Protein AF-Q31AA7-F1 (afdb_monomer_lite)

Radius of gyration: 17.92 Å; chains: 1; bounding box: 37×18×44 Å

Sequence (48 aa):
MLLQSFTNIIFFIMTPEAERFNGWAAMLGFVAAVGAYVTTGQIIPGWF

Organism: Prochlorococcus marinus (strain MIT 9312) (NCBI:txid74546)

Secondary structure (DSSP, 8-state):
-HHHHHHHHHHHHS-HHHHHHHHHHHHHHHHHHHHHHHHHS-SSTT--

Structure (mmCIF, N/CA/C/O backbone):
data_AF-Q31AA7-F1
#
_entry.id   AF-Q31AA7-F1
#
loop_
_atom_site.group_PDB
_atom_site.id
_atom_site.type_symbol
_atom_site.label_atom_id
_atom_site.label_alt_id
_atom_site.label_comp_id
_atom_site.label_asym_id
_atom_site.label_entity_id
_atom_site.label_seq_id
_atom_site.pdbx_PDB_ins_code
_atom_site.Cartn_x
_atom_site.Cartn_y
_atom_site.Cartn_z
_atom_site.occupancy
_atom_site.B_iso_or_equiv
_atom_site.auth_seq_id
_atom_site.auth_comp_id
_atom_site.auth_asym_id
_atom_site.auth_atom_id
_atom_site.pdbx_PDB_model_num
ATOM 1 N N . MET A 1 1 ? 23.332 3.058 -29.367 1.00 69.19 1 MET A N 1
ATOM 2 C CA . MET A 1 1 ? 22.484 1.912 -29.769 1.00 69.19 1 MET A CA 1
ATOM 3 C C . MET A 1 1 ? 21.950 1.129 -28.566 1.00 69.19 1 MET A C 1
ATOM 5 O O . MET A 1 1 ? 20.741 1.053 -28.425 1.00 69.19 1 MET A O 1
ATOM 9 N N . LEU A 1 2 ? 22.796 0.644 -27.643 1.00 72.69 2 LEU A N 1
ATOM 10 C CA . LEU A 1 2 ? 22.337 -0.057 -26.424 1.00 72.69 2 LEU A CA 1
ATOM 11 C C . LEU A 1 2 ? 21.517 0.824 -25.464 1.00 72.69 2 LEU A C 1
ATOM 13 O O . LEU A 1 2 ? 20.463 0.404 -25.002 1.00 72.69 2 LEU A O 1
ATOM 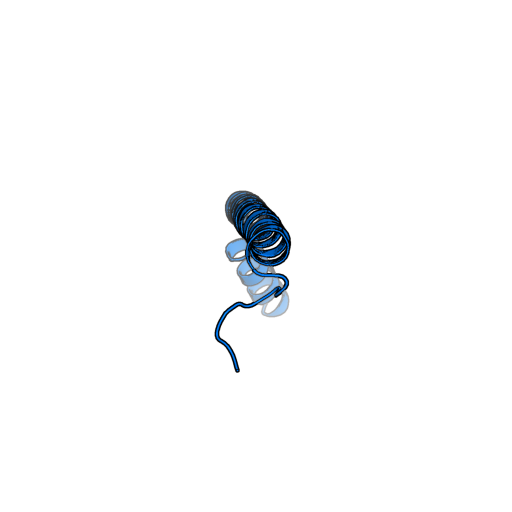17 N N . LEU A 1 3 ? 21.944 2.071 -25.232 1.00 74.50 3 LEU A N 1
ATOM 18 C CA . LEU A 1 3 ? 21.193 3.022 -24.400 1.00 74.50 3 LEU A CA 1
ATOM 19 C C . LEU A 1 3 ? 19.793 3.303 -24.968 1.00 74.50 3 LEU A C 1
ATOM 21 O O . LEU A 1 3 ? 18.812 3.325 -24.238 1.00 74.50 3 LEU A O 1
ATOM 25 N N . GLN A 1 4 ? 19.694 3.438 -26.290 1.00 76.31 4 GLN A N 1
ATOM 26 C CA . GLN A 1 4 ? 18.416 3.636 -26.965 1.00 76.31 4 GLN A CA 1
ATOM 27 C C . GLN A 1 4 ? 17.526 2.392 -26.854 1.00 76.31 4 GLN A C 1
ATOM 29 O O . GLN A 1 4 ? 16.329 2.525 -26.626 1.00 76.31 4 GLN A O 1
ATOM 34 N N . SER A 1 5 ? 18.092 1.184 -26.942 1.00 73.69 5 SER A N 1
ATOM 35 C CA . SER A 1 5 ? 17.350 -0.059 -26.688 1.00 73.69 5 SER A CA 1
ATOM 36 C C . SER A 1 5 ? 16.768 -0.099 -25.272 1.00 73.69 5 SER A C 1
ATOM 38 O O . SER A 1 5 ? 15.633 -0.529 -25.096 1.00 73.69 5 SER A O 1
ATOM 40 N N . PHE A 1 6 ? 17.513 0.377 -24.274 1.00 76.75 6 PHE A N 1
ATOM 41 C CA . PHE A 1 6 ? 17.053 0.432 -22.888 1.00 76.75 6 PHE A CA 1
ATOM 42 C C . PHE A 1 6 ? 15.900 1.428 -22.690 1.00 76.75 6 PHE A C 1
ATOM 44 O O . PHE A 1 6 ? 14.878 1.077 -22.105 1.00 76.75 6 PHE A O 1
ATOM 51 N N . THR A 1 7 ? 16.005 2.638 -23.246 1.00 78.50 7 THR A N 1
ATOM 52 C CA . THR A 1 7 ? 14.927 3.639 -23.164 1.00 78.50 7 THR A CA 1
ATOM 53 C C . THR A 1 7 ? 13.632 3.154 -23.826 1.00 78.50 7 THR A C 1
ATOM 55 O O . THR A 1 7 ? 12.549 3.387 -23.293 1.00 78.50 7 THR A O 1
ATOM 58 N N . ASN A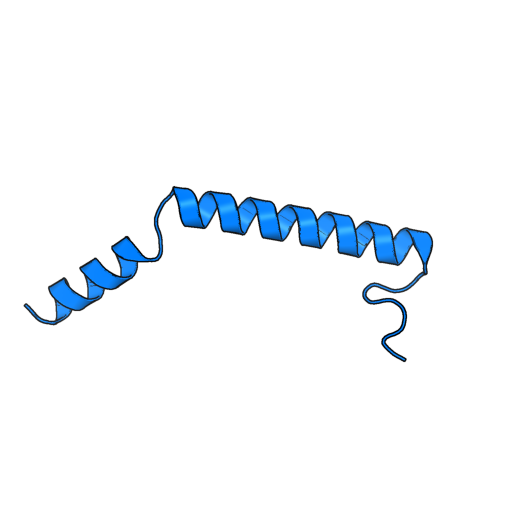 1 8 ? 13.727 2.429 -24.948 1.00 78.81 8 ASN A N 1
ATOM 59 C CA . ASN A 1 8 ? 12.555 1.852 -25.618 1.00 78.81 8 ASN A CA 1
ATOM 60 C C . ASN A 1 8 ? 11.835 0.798 -24.756 1.00 78.81 8 ASN A C 1
ATOM 62 O O . ASN A 1 8 ? 10.610 0.726 -24.786 1.00 78.81 8 ASN A O 1
ATOM 66 N N . ILE A 1 9 ? 12.571 0.015 -23.959 1.00 80.12 9 ILE A N 1
ATOM 67 C CA . ILE A 1 9 ? 11.978 -0.966 -23.034 1.00 80.12 9 ILE A CA 1
ATOM 68 C C . ILE A 1 9 ? 11.191 -0.257 -21.928 1.00 80.12 9 ILE A C 1
ATOM 70 O O . ILE A 1 9 ? 10.072 -0.661 -21.627 1.00 80.12 9 ILE A O 1
ATOM 74 N N . ILE A 1 10 ? 11.739 0.819 -21.351 1.00 79.88 10 ILE A N 1
ATOM 75 C CA . ILE A 1 10 ? 11.056 1.596 -20.303 1.00 79.88 10 ILE A CA 1
ATOM 76 C C . ILE A 1 10 ? 9.752 2.202 -20.830 1.00 79.88 10 ILE A C 1
ATOM 78 O O . ILE A 1 10 ? 8.722 2.124 -20.167 1.00 79.88 10 ILE A O 1
ATOM 82 N N . PHE A 1 11 ? 9.778 2.767 -22.037 1.00 77.88 11 PHE A N 1
ATOM 83 C CA . PHE A 1 11 ? 8.578 3.326 -22.657 1.00 77.88 11 PHE A CA 1
ATOM 84 C C . PHE A 1 11 ? 7.503 2.258 -22.918 1.00 77.88 11 PHE A C 1
ATOM 86 O O . PHE A 1 11 ? 6.317 2.525 -22.757 1.00 77.88 11 PHE A O 1
ATOM 93 N N . PHE A 1 12 ? 7.907 1.032 -23.265 1.00 81.75 12 PHE A N 1
ATOM 94 C CA . PHE A 1 12 ? 6.973 -0.077 -23.462 1.00 81.75 12 PHE A CA 1
ATOM 95 C C . PHE A 1 12 ? 6.284 -0.527 -22.162 1.00 81.75 12 PHE A C 1
ATOM 97 O O . PHE A 1 12 ? 5.134 -0.954 -22.206 1.00 81.75 12 PHE A O 1
ATOM 104 N N . ILE A 1 13 ? 6.957 -0.435 -21.009 1.00 85.50 13 ILE A N 1
ATOM 105 C CA . ILE A 1 13 ? 6.370 -0.828 -19.714 1.00 85.50 13 ILE A CA 1
ATOM 106 C C . ILE A 1 13 ? 5.565 0.299 -19.048 1.00 85.50 13 ILE A C 1
ATOM 108 O O . ILE A 1 13 ? 4.582 0.016 -18.370 1.00 85.50 13 ILE A O 1
ATOM 112 N N . MET A 1 14 ? 5.960 1.563 -19.234 1.00 88.75 14 MET A N 1
ATOM 113 C CA . MET A 1 14 ? 5.291 2.742 -18.670 1.00 88.75 14 MET A CA 1
ATOM 114 C C . MET A 1 14 ? 4.399 3.393 -19.726 1.00 88.75 14 MET A C 1
ATOM 116 O O . MET A 1 14 ? 4.603 4.540 -20.125 1.00 88.75 14 MET A O 1
ATOM 120 N N . THR A 1 15 ? 3.420 2.637 -20.223 1.00 93.19 15 THR A N 1
ATOM 121 C CA . THR A 1 15 ? 2.405 3.207 -21.112 1.00 93.19 15 THR A CA 1
ATOM 122 C C . THR A 1 15 ? 1.441 4.094 -20.314 1.00 93.19 15 THR A C 1
ATOM 124 O O . THR A 1 15 ? 1.174 3.810 -19.142 1.00 93.19 15 THR A O 1
ATOM 127 N N . PRO A 1 16 ? 0.846 5.136 -20.923 1.00 93.62 16 PRO A N 1
ATOM 128 C CA . PRO A 1 16 ? -0.169 5.958 -20.258 1.00 93.62 16 PRO A CA 1
ATOM 129 C C . PRO A 1 16 ? -1.363 5.144 -19.730 1.00 93.62 16 PRO A C 1
ATOM 131 O O . PRO A 1 16 ? -2.020 5.518 -18.759 1.00 93.62 16 PRO A O 1
ATOM 134 N N . GLU A 1 17 ? -1.686 4.021 -20.369 1.00 94.81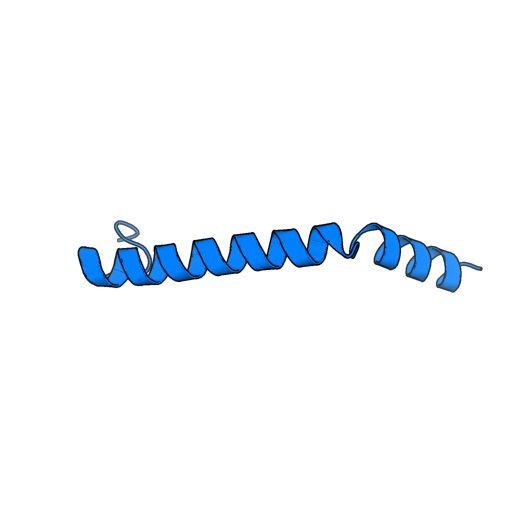 17 GLU A N 1
ATOM 135 C CA . GLU A 1 17 ? -2.696 3.066 -19.912 1.00 94.81 17 GLU A CA 1
ATOM 136 C C . GLU A 1 17 ? -2.249 2.348 -18.635 1.00 94.81 17 GLU A C 1
ATOM 138 O O . GLU A 1 17 ? -3.039 2.248 -17.695 1.00 94.81 17 GLU A O 1
ATOM 143 N N . ALA A 1 18 ? -0.996 1.882 -18.582 1.00 95.38 18 ALA A N 1
ATOM 144 C CA . ALA A 1 18 ? -0.433 1.217 -17.410 1.00 95.38 18 ALA A CA 1
ATOM 145 C C . ALA A 1 18 ? -0.361 2.167 -16.208 1.00 95.38 18 ALA A C 1
ATOM 147 O O . ALA A 1 18 ? -0.743 1.787 -15.104 1.00 95.38 18 ALA A O 1
ATOM 148 N N . GLU A 1 19 ? 0.044 3.422 -16.415 1.00 95.69 19 GLU A N 1
ATOM 149 C CA . GLU A 1 19 ? 0.052 4.442 -15.361 1.00 95.69 19 GLU A CA 1
ATOM 150 C C . GLU A 1 19 ? -1.359 4.717 -14.819 1.00 95.69 19 GLU A C 1
ATOM 152 O O . GLU A 1 19 ? -1.565 4.731 -13.602 1.00 95.69 19 GLU A O 1
ATOM 157 N N . ARG A 1 20 ? -2.356 4.863 -15.706 1.00 96.62 20 ARG A N 1
ATOM 158 C CA . ARG A 1 20 ? -3.765 5.040 -15.310 1.00 96.62 20 ARG A CA 1
ATOM 159 C C . ARG A 1 20 ? -4.294 3.841 -14.529 1.00 96.62 20 ARG A C 1
ATOM 161 O O . ARG A 1 20 ? -4.920 4.025 -13.486 1.00 96.62 20 ARG A O 1
ATOM 168 N N . PHE A 1 21 ? -4.021 2.627 -15.003 1.00 96.69 21 PHE A N 1
ATOM 169 C CA . PHE A 1 21 ? -4.464 1.405 -14.340 1.00 96.69 21 PHE A CA 1
ATOM 170 C C . PHE A 1 21 ? -3.808 1.227 -12.965 1.00 96.69 21 PHE A C 1
ATOM 172 O O . PHE A 1 21 ? -4.502 0.946 -11.989 1.00 96.69 21 PHE A O 1
ATOM 179 N N . ASN A 1 22 ? -2.498 1.469 -12.859 1.00 97.19 22 ASN A N 1
ATOM 180 C CA . ASN A 1 22 ? -1.781 1.450 -11.584 1.00 97.19 22 ASN A CA 1
ATOM 181 C C . ASN A 1 22 ? -2.350 2.491 -10.608 1.00 97.19 22 ASN A C 1
ATOM 183 O O . ASN A 1 22 ? -2.545 2.189 -9.431 1.00 97.19 22 ASN A O 1
ATOM 187 N N . GLY A 1 23 ? -2.684 3.688 -11.101 1.00 97.94 23 GLY A N 1
ATOM 188 C CA . GLY A 1 23 ? -3.361 4.722 -10.318 1.00 97.94 23 GLY A CA 1
ATOM 189 C C . GLY A 1 23 ? -4.718 4.264 -9.773 1.00 97.94 23 GLY A C 1
ATOM 190 O O . GLY A 1 23 ? -4.988 4.426 -8.583 1.00 97.94 23 GLY A O 1
ATOM 191 N N . TRP A 1 24 ? -5.557 3.633 -10.600 1.00 98.19 24 TRP A N 1
ATOM 192 C CA . TRP A 1 24 ? -6.846 3.087 -10.156 1.00 98.19 24 TRP A CA 1
ATOM 193 C C . TRP A 1 24 ? -6.691 1.957 -9.139 1.00 98.19 24 TRP A C 1
ATOM 195 O O . TRP A 1 24 ? -7.384 1.957 -8.122 1.00 98.19 24 TRP A O 1
ATOM 205 N N . ALA A 1 25 ? -5.765 1.026 -9.371 1.00 98.06 25 ALA A N 1
ATOM 206 C CA . ALA A 1 25 ? -5.481 -0.057 -8.435 1.00 98.06 25 ALA A CA 1
ATOM 207 C C . ALA A 1 25 ? -5.027 0.488 -7.069 1.00 98.06 25 ALA A C 1
ATOM 209 O O . ALA A 1 25 ? -5.507 0.030 -6.031 1.00 98.06 25 ALA A O 1
ATOM 210 N N . ALA A 1 26 ? -4.174 1.518 -7.062 1.00 97.94 26 ALA A N 1
ATOM 211 C CA . ALA A 1 26 ? -3.743 2.188 -5.840 1.00 97.94 26 ALA A CA 1
ATOM 212 C C . ALA A 1 26 ? -4.908 2.878 -5.107 1.00 97.94 26 ALA A C 1
ATOM 214 O O . ALA A 1 26 ? -5.020 2.755 -3.887 1.00 97.94 26 ALA A O 1
ATOM 215 N N . MET A 1 27 ? -5.808 3.555 -5.829 1.00 98.31 27 MET A N 1
ATOM 216 C CA . MET A 1 27 ? -6.994 4.186 -5.231 1.00 98.31 27 MET A CA 1
ATOM 217 C C . MET A 1 27 ? -7.951 3.156 -4.623 1.00 98.31 27 MET A C 1
ATOM 219 O O . MET A 1 27 ? -8.441 3.362 -3.514 1.00 98.31 27 MET A O 1
ATOM 223 N N . LEU A 1 28 ? -8.183 2.028 -5.303 1.00 98.25 28 LEU A N 1
ATOM 224 C CA . LEU A 1 28 ? -8.985 0.930 -4.757 1.00 98.25 28 LEU A CA 1
ATOM 225 C C . LEU A 1 28 ? -8.346 0.343 -3.495 1.00 98.25 28 LEU A C 1
ATOM 227 O O . LEU A 1 28 ? -9.038 0.156 -2.497 1.00 98.25 28 LEU A O 1
ATOM 231 N N . GLY A 1 29 ? -7.030 0.111 -3.511 1.00 97.00 29 GLY A N 1
ATOM 232 C CA . GLY A 1 29 ? -6.285 -0.353 -2.340 1.00 97.00 29 GLY A CA 1
ATOM 233 C C . GLY A 1 29 ? -6.375 0.620 -1.162 1.00 97.00 29 GLY A C 1
ATOM 234 O O . GLY A 1 29 ? -6.594 0.195 -0.031 1.00 97.00 29 GLY A O 1
ATOM 235 N N . PHE A 1 30 ? -6.290 1.926 -1.422 1.00 97.12 30 PHE A N 1
ATOM 236 C CA . PHE A 1 30 ? -6.454 2.958 -0.399 1.00 97.12 30 PHE A CA 1
ATOM 237 C C . PHE A 1 30 ? -7.856 2.940 0.221 1.00 97.12 30 PHE A C 1
ATOM 239 O O . PHE A 1 30 ? -7.986 2.894 1.443 1.00 97.12 30 PHE A O 1
ATOM 246 N N . VAL A 1 31 ? -8.908 2.927 -0.604 1.00 97.62 31 VAL A N 1
ATOM 247 C CA . VAL A 1 31 ? -10.295 2.875 -0.115 1.00 97.62 31 VAL A CA 1
ATOM 248 C C . VAL A 1 31 ? -10.544 1.591 0.677 1.00 97.62 31 VAL A C 1
ATOM 250 O O . VAL A 1 31 ? -11.157 1.642 1.742 1.00 97.62 31 VAL A O 1
ATOM 253 N N . ALA A 1 32 ? -10.025 0.455 0.207 1.00 96.38 32 ALA A N 1
ATOM 254 C CA . ALA A 1 32 ? -10.118 -0.815 0.917 1.00 96.38 32 ALA A CA 1
ATOM 255 C C . ALA A 1 32 ? -9.400 -0.770 2.275 1.00 96.38 32 ALA A C 1
ATOM 257 O O . ALA A 1 32 ? -9.971 -1.206 3.271 1.00 96.38 32 ALA A O 1
ATOM 258 N N . ALA A 1 33 ? -8.194 -0.196 2.343 1.00 96.38 33 ALA A N 1
ATOM 259 C CA . ALA A 1 33 ? -7.438 -0.054 3.586 1.00 96.38 33 ALA A CA 1
ATOM 260 C C . ALA A 1 33 ? -8.155 0.847 4.606 1.00 96.38 33 ALA A C 1
ATOM 262 O O . ALA A 1 33 ? -8.242 0.508 5.787 1.00 96.38 33 ALA A O 1
ATOM 263 N N . VAL A 1 34 ? -8.724 1.970 4.154 1.00 97.19 34 VAL A N 1
ATOM 264 C CA . VAL A 1 34 ? -9.542 2.844 5.010 1.00 97.19 34 VAL A CA 1
ATOM 265 C C . VAL A 1 34 ? -10.792 2.105 5.490 1.00 97.19 34 VAL A C 1
ATOM 267 O O . VAL A 1 34 ? -11.089 2.116 6.683 1.00 97.19 34 VAL A O 1
ATOM 270 N N . GLY A 1 35 ? -11.504 1.424 4.588 1.00 96.69 35 GLY A N 1
ATOM 271 C CA . GLY A 1 35 ? -12.686 0.632 4.929 1.00 96.69 35 GLY A CA 1
ATOM 272 C C . GLY A 1 35 ? -12.387 -0.476 5.941 1.00 96.69 35 GLY A C 1
ATOM 273 O O . GLY A 1 35 ? -13.136 -0.645 6.905 1.00 96.69 35 GLY A O 1
ATOM 274 N N . ALA A 1 36 ? -11.269 -1.184 5.778 1.00 96.75 36 ALA A N 1
ATOM 275 C CA . ALA A 1 36 ? -10.806 -2.200 6.716 1.00 96.75 36 ALA A CA 1
ATOM 276 C C . ALA A 1 36 ? -10.580 -1.605 8.112 1.00 96.75 36 ALA A C 1
ATOM 278 O O . ALA A 1 36 ? -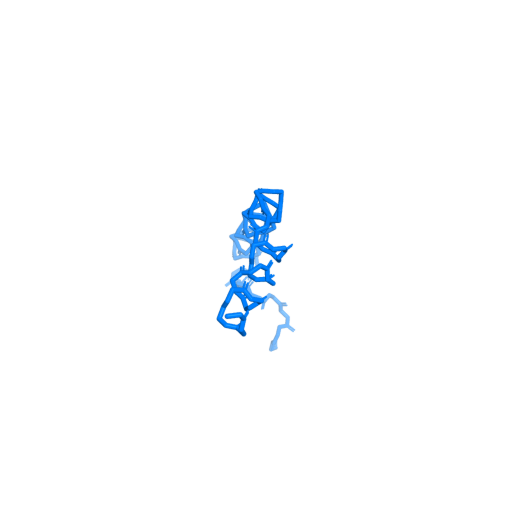11.112 -2.128 9.091 1.00 96.75 36 ALA A O 1
ATOM 279 N N . TYR A 1 37 ? -9.896 -0.462 8.207 1.00 95.75 37 TYR A N 1
ATOM 280 C CA . TYR A 1 37 ? -9.653 0.190 9.493 1.00 95.75 37 TYR A CA 1
ATOM 281 C C . TYR A 1 37 ? -10.938 0.675 10.162 1.00 95.75 37 TYR A C 1
ATOM 283 O O . TYR A 1 37 ? -11.129 0.459 11.355 1.00 95.75 37 TYR A O 1
ATOM 291 N N . VAL A 1 38 ? -11.850 1.282 9.402 1.00 97.19 38 VAL A N 1
ATOM 292 C CA . VAL A 1 38 ? -13.128 1.770 9.943 1.00 97.19 38 VAL A CA 1
ATOM 293 C C . VAL A 1 38 ? -13.997 0.622 10.466 1.00 97.19 38 VAL A C 1
ATOM 295 O O . VAL A 1 38 ? -14.681 0.784 11.472 1.00 97.19 38 VAL A O 1
ATOM 298 N N . THR A 1 39 ? -13.981 -0.534 9.801 1.00 95.44 39 THR A N 1
ATOM 299 C CA . THR A 1 39 ? -14.863 -1.664 10.143 1.00 95.44 39 THR A CA 1
ATOM 300 C C . THR A 1 39 ? -14.272 -2.610 11.184 1.00 95.44 39 THR A C 1
ATOM 302 O O . THR A 1 39 ? -15.013 -3.164 11.991 1.00 95.44 39 THR A O 1
ATOM 305 N N . THR A 1 40 ? -12.952 -2.798 11.179 1.00 93.94 40 THR A N 1
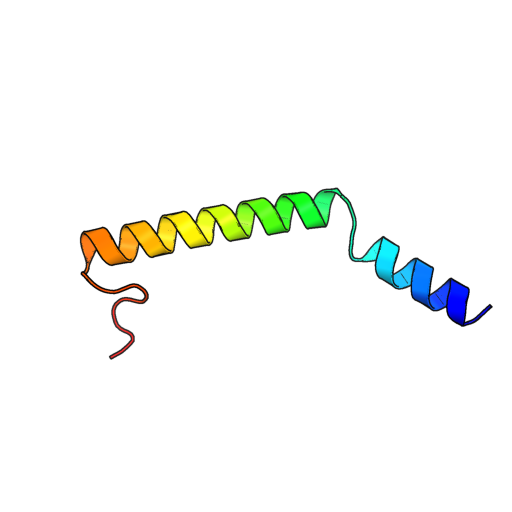ATOM 3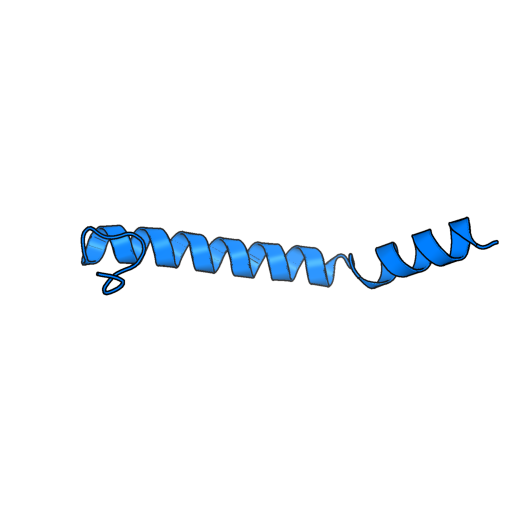06 C CA . THR A 1 40 ? -12.264 -3.797 12.017 1.00 93.94 40 THR A CA 1
ATOM 307 C C . THR A 1 40 ? -11.319 -3.190 13.053 1.00 93.94 40 THR A C 1
ATOM 309 O O . THR A 1 40 ? -10.825 -3.904 13.921 1.00 93.94 40 THR A O 1
ATOM 312 N N . GLY A 1 41 ? -11.027 -1.888 12.967 1.00 93.56 41 GLY A N 1
ATOM 313 C CA . GLY A 1 41 ? -9.967 -1.238 13.743 1.00 93.56 41 GLY A CA 1
ATOM 314 C C . GLY A 1 41 ? -8.546 -1.586 13.279 1.00 93.56 41 GLY A C 1
ATOM 315 O O . GLY A 1 41 ? -7.579 -1.160 13.907 1.00 93.56 41 GLY A O 1
ATOM 316 N N . GLN A 1 42 ? -8.392 -2.356 12.194 1.00 92.19 42 GLN A N 1
ATOM 317 C CA . GLN A 1 42 ? -7.111 -2.836 11.673 1.00 92.19 42 GLN A CA 1
ATOM 318 C C . GLN A 1 42 ? -6.969 -2.505 10.183 1.00 92.19 42 GLN A C 1
ATOM 320 O O . GLN A 1 42 ? -7.914 -2.634 9.411 1.00 92.19 42 GLN A O 1
ATOM 325 N N . ILE A 1 43 ? -5.769 -2.099 9.757 1.00 91.44 43 ILE A N 1
ATOM 326 C CA . ILE A 1 43 ? -5.481 -1.820 8.336 1.00 91.44 43 ILE A CA 1
ATOM 327 C C . ILE A 1 43 ? -5.421 -3.122 7.520 1.00 91.44 43 ILE A C 1
ATOM 329 O O . ILE A 1 43 ? -5.859 -3.153 6.374 1.00 91.44 43 ILE A O 1
ATOM 333 N N . ILE A 1 44 ? -4.904 -4.201 8.121 1.00 91.25 44 ILE A N 1
ATOM 334 C CA . ILE A 1 44 ? -4.883 -5.553 7.549 1.00 91.25 44 ILE A CA 1
ATOM 335 C C . ILE A 1 44 ? -5.527 -6.495 8.576 1.00 91.25 44 ILE A C 1
ATOM 337 O O . ILE A 1 44 ? -4.843 -6.949 9.496 1.00 91.25 44 ILE A O 1
ATOM 341 N N . PRO A 1 45 ? -6.840 -6.746 8.480 1.00 86.88 45 PRO A N 1
ATOM 342 C CA . PRO A 1 45 ? -7.541 -7.574 9.450 1.00 86.88 45 PRO A CA 1
ATOM 343 C C . PRO A 1 45 ? -7.110 -9.043 9.363 1.00 86.88 45 PRO A C 1
ATOM 345 O O . PRO A 1 45 ? -6.948 -9.583 8.270 1.00 86.88 45 PRO A O 1
ATOM 348 N N . GLY A 1 46 ? -6.956 -9.699 10.518 1.00 84.44 46 GLY A N 1
ATOM 349 C CA . GLY A 1 46 ? -6.684 -11.144 10.608 1.00 84.44 46 GLY A CA 1
ATOM 350 C C . GLY A 1 46 ? -5.238 -11.572 10.329 1.00 84.44 46 GLY A C 1
ATOM 351 O O . GLY A 1 46 ? -4.985 -12.756 10.125 1.00 84.44 46 GLY A O 1
ATOM 352 N N . TRP A 1 47 ? -4.290 -10.629 10.313 1.00 81.25 47 TRP A N 1
ATOM 353 C CA . TRP A 1 47 ? -2.854 -10.910 10.168 1.00 81.25 47 TRP A CA 1
ATOM 354 C C . TRP A 1 47 ? -2.140 -11.199 11.513 1.00 81.25 47 TRP A C 1
ATOM 356 O O . TRP A 1 47 ? -0.932 -11.428 11.520 1.00 81.25 47 TRP A O 1
ATOM 366 N N . PHE A 1 48 ? -2.879 -11.234 12.635 1.00 67.88 48 PHE A N 1
ATOM 367 C CA . PHE A 1 48 ? -2.446 -11.734 13.951 1.00 67.88 48 PHE A CA 1
ATOM 368 C C . PHE A 1 48 ? -3.605 -12.392 14.701 1.00 67.88 48 PHE A C 1
ATOM 370 O O . PHE A 1 48 ? -4.735 -11.856 14.600 1.00 67.88 48 PHE A O 1
#

Foldseek 3Di:
DVVVVVVVVVCVCPDPVNVVVVVVVVVVLVVLQVVCCVVPVHSDPPPD

pLDDT: mean 89.43, std 9.2, range [67.88, 98.31]